Protein AF-A0A183E6C2-F1 (afdb_monomer_lite)

Sequence (93 aa):
LQARRRAERLRLEKESWQIMQNGAVEILFLATKNVNPPLYSAYHWLKEKNAVQVQVVDAFYRAYQIIPDRSHPVMQQLITGGLILSAVKVQQR

Organism: NCBI:txid637853

Foldseek 3Di:
DVVVVVVVVVVVVVVVVVQVVVVQWDKDKDKDQDDDPVLVVVLVVCVVQPWPPWDKDKDWDWDWDDDVPDIDTDPDDDTSIIIITITIRGDDD

pLDDT: mean 77.47, std 9.67, range [52.06, 94.06]

Radius of gyration: 20.0 Å; chains: 1; bounding box: 40×38×49 Å

InterPro domains:
  IPR017423 tRNA (adenine(58)-N(1))-methyltransferase non-catalytic subunit TRM6 [PTHR12945] (38-92)

Structure (mmCIF, N/CA/C/O backbone):
data_AF-A0A183E6C2-F1
#
_entry.id   AF-A0A183E6C2-F1
#
loop_
_atom_site.group_PDB
_atom_site.id
_atom_site.type_symbol
_atom_site.label_atom_id
_atom_site.label_alt_id
_atom_site.label_comp_id
_atom_site.label_asym_id
_atom_site.label_entity_id
_atom_site.label_seq_id
_atom_site.pdbx_PDB_ins_code
_atom_site.Cartn_x
_atom_site.Cartn_y
_atom_site.Cartn_z
_atom_site.occupancy
_atom_site.B_iso_or_equiv
_atom_site.auth_seq_id
_atom_site.auth_comp_id
_atom_site.auth_asym_id
_atom_site.auth_atom_id
_atom_site.pdbx_PDB_model_num
ATOM 1 N N . LEU A 1 1 ? -17.057 -26.237 19.640 1.00 63.59 1 LEU A N 1
ATOM 2 C CA . LEU A 1 1 ? -15.977 -25.241 19.388 1.00 63.59 1 LEU A CA 1
ATOM 3 C C . LEU A 1 1 ? -15.880 -24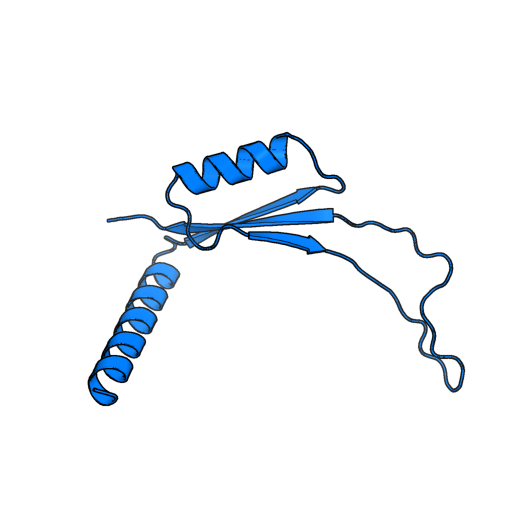.775 17.927 1.00 63.59 1 LEU A C 1
ATOM 5 O O . LEU A 1 1 ? -15.818 -23.574 17.703 1.00 63.59 1 LEU A O 1
ATOM 9 N N . GLN A 1 2 ? -15.892 -25.662 16.922 1.00 70.38 2 GLN A N 1
ATOM 10 C CA . GLN A 1 2 ? -15.836 -25.248 15.503 1.00 70.38 2 GLN A CA 1
ATOM 11 C C . GLN A 1 2 ? -17.079 -24.467 15.031 1.00 70.38 2 GLN A C 1
ATOM 13 O O . GLN A 1 2 ? -16.927 -23.460 14.347 1.00 70.38 2 GLN A O 1
ATOM 18 N N . ALA A 1 3 ? -18.284 -24.860 15.464 1.00 77.31 3 ALA A N 1
ATOM 19 C CA . ALA A 1 3 ? -19.527 -24.156 15.123 1.00 77.31 3 ALA A CA 1
ATOM 20 C C . ALA A 1 3 ? -19.569 -22.706 15.649 1.00 77.31 3 ALA A C 1
ATOM 22 O O . ALA A 1 3 ? -19.951 -21.802 14.913 1.00 77.31 3 ALA A O 1
ATOM 23 N N . ARG A 1 4 ? -19.081 -22.461 16.878 1.00 76.69 4 ARG A N 1
ATOM 24 C CA . ARG A 1 4 ? -18.959 -21.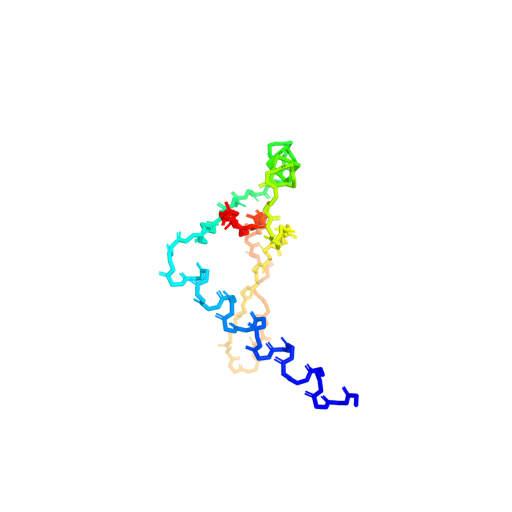105 17.453 1.00 76.69 4 ARG A CA 1
ATOM 25 C C . ARG A 1 4 ? -18.027 -20.210 16.631 1.00 76.69 4 ARG A C 1
ATOM 27 O O . ARG A 1 4 ? -18.426 -19.120 16.253 1.00 76.69 4 ARG A O 1
ATOM 34 N N . ARG A 1 5 ? -16.845 -20.712 16.252 1.00 73.56 5 ARG A N 1
ATOM 35 C CA . ARG A 1 5 ? -15.891 -19.981 15.391 1.00 73.56 5 ARG A CA 1
ATOM 36 C C . ARG A 1 5 ? -16.450 -19.667 14.000 1.00 73.56 5 ARG A C 1
ATOM 38 O O . ARG A 1 5 ? -16.025 -18.710 13.362 1.00 73.56 5 ARG A O 1
ATOM 45 N N . ARG A 1 6 ? -17.371 -20.495 13.502 1.00 77.25 6 ARG A N 1
ATOM 46 C CA . ARG A 1 6 ? -18.043 -20.284 12.213 1.00 77.25 6 ARG A CA 1
ATOM 47 C C . ARG A 1 6 ? -19.115 -19.197 12.320 1.00 77.25 6 ARG A C 1
ATOM 49 O O . ARG A 1 6 ? -19.156 -18.320 11.469 1.00 77.25 6 ARG A O 1
ATOM 56 N N . ALA A 1 7 ? -19.905 -19.217 13.393 1.00 82.50 7 ALA A N 1
ATOM 57 C CA . ALA A 1 7 ? -20.896 -18.181 13.683 1.00 82.50 7 ALA A CA 1
ATOM 58 C C . ALA A 1 7 ? -20.249 -16.808 13.937 1.00 82.50 7 ALA A C 1
ATOM 60 O O . ALA A 1 7 ? -20.754 -15.791 13.474 1.00 82.50 7 ALA A O 1
ATOM 61 N N . GLU A 1 8 ? -19.106 -16.783 14.620 1.00 79.81 8 GLU A N 1
ATOM 62 C CA . GLU A 1 8 ? -18.359 -15.557 14.904 1.00 79.81 8 GLU A CA 1
ATOM 63 C C . GLU A 1 8 ? -17.766 -14.933 13.636 1.00 79.81 8 GLU A C 1
ATOM 65 O O . GLU A 1 8 ? -17.915 -13.734 13.421 1.00 79.81 8 GLU A O 1
ATOM 70 N N . ARG A 1 9 ? -17.210 -15.752 12.731 1.00 71.88 9 ARG A N 1
ATOM 71 C CA . ARG A 1 9 ? -16.769 -15.291 11.403 1.00 71.88 9 ARG A CA 1
ATOM 72 C C . ARG A 1 9 ? -17.900 -14.668 10.597 1.00 71.88 9 ARG A C 1
ATOM 74 O O . ARG A 1 9 ? -17.753 -13.552 10.121 1.00 71.88 9 ARG A O 1
ATOM 81 N N . LEU A 1 10 ? -19.038 -15.355 10.511 1.00 79.88 10 LEU A N 1
ATOM 82 C CA . LEU A 1 10 ? -20.211 -14.856 9.789 1.00 79.88 10 LEU A CA 1
ATOM 83 C C . LEU A 1 10 ? -20.728 -13.535 10.376 1.00 79.88 10 LEU A C 1
ATOM 85 O O . LEU A 1 10 ? -21.187 -12.664 9.639 1.00 79.88 10 LEU A O 1
ATOM 89 N N . ARG A 1 11 ? -20.634 -13.364 11.702 1.00 81.56 11 ARG A N 1
ATOM 90 C CA . ARG A 1 11 ? -20.991 -12.107 12.367 1.00 81.56 11 ARG A CA 1
ATOM 91 C C . ARG A 1 11 ? -20.042 -10.980 11.970 1.00 81.56 11 ARG A C 1
ATOM 93 O O . ARG A 1 11 ? -20.518 -9.927 11.563 1.00 81.56 11 ARG A O 1
ATOM 100 N N . LEU A 1 12 ? -18.734 -11.222 12.050 1.00 75.69 12 LEU A N 1
ATOM 101 C CA . LEU A 1 12 ? -17.701 -10.249 11.687 1.00 75.69 12 LEU A CA 1
ATOM 102 C C . LEU A 1 12 ? -17.770 -9.872 10.203 1.00 75.69 12 LEU A C 1
ATOM 104 O O . LEU A 1 12 ? -17.621 -8.703 9.864 1.00 75.69 12 LEU A O 1
ATOM 108 N N . GLU A 1 13 ? -18.049 -10.830 9.320 1.00 70.06 13 GLU A N 1
ATOM 109 C CA . GLU A 1 13 ? -18.250 -10.586 7.887 1.00 70.06 13 GLU A CA 1
ATOM 110 C C . GLU A 1 13 ? -19.465 -9.687 7.640 1.00 70.06 13 GLU A C 1
ATOM 112 O O . GLU A 1 13 ? -19.375 -8.718 6.889 1.00 70.06 13 GLU A O 1
ATOM 117 N N . LYS A 1 14 ? -20.592 -9.964 8.308 1.00 75.94 14 LYS A N 1
ATOM 118 C CA . LYS A 1 14 ? -21.816 -9.163 8.182 1.00 75.94 14 LYS A CA 1
ATOM 119 C C . LYS A 1 14 ? -21.639 -7.746 8.733 1.00 75.94 14 LYS A C 1
ATOM 121 O O . LYS A 1 14 ? -22.102 -6.791 8.118 1.00 75.94 14 LYS A O 1
ATOM 126 N N . GLU A 1 15 ? -20.960 -7.615 9.867 1.00 71.38 15 GLU A N 1
ATOM 127 C CA . GLU A 1 15 ? -20.618 -6.333 10.491 1.00 71.38 15 GLU A CA 1
ATOM 128 C C . GLU A 1 15 ? -19.686 -5.516 9.584 1.00 71.38 15 GLU A C 1
ATOM 130 O O . GLU A 1 15 ? -19.954 -4.348 9.305 1.00 71.38 15 GLU A O 1
ATOM 135 N N . SER A 1 16 ? -18.672 -6.166 9.009 1.00 61.88 16 SER A N 1
ATOM 136 C CA . SER A 1 16 ? -17.765 -5.553 8.031 1.00 61.88 16 SER A CA 1
ATOM 137 C C . SER A 1 16 ? -18.512 -5.067 6.784 1.00 61.88 16 SER A C 1
ATOM 139 O O . SER A 1 16 ? -18.303 -3.938 6.344 1.00 61.88 16 SER A O 1
ATOM 141 N N . TRP A 1 17 ? -19.437 -5.873 6.249 1.00 62.44 17 TRP A N 1
ATOM 142 C CA . TRP A 1 17 ? -20.279 -5.503 5.103 1.00 62.44 17 TRP A CA 1
ATOM 143 C C . TRP A 1 17 ? -21.173 -4.289 5.376 1.00 62.44 17 TRP A C 1
ATOM 145 O O . TRP A 1 17 ? -21.337 -3.434 4.506 1.00 62.44 17 TRP A O 1
ATOM 155 N N . GLN A 1 18 ? -21.737 -4.184 6.582 1.00 65.38 18 GLN A N 1
ATOM 156 C CA . GLN A 1 18 ? -22.561 -3.034 6.965 1.00 65.38 18 GLN A CA 1
ATOM 157 C C . GLN A 1 18 ? -21.738 -1.751 7.116 1.00 65.38 18 GLN A C 1
ATOM 159 O O . GLN A 1 18 ? -22.195 -0.680 6.720 1.00 65.38 18 GLN A O 1
ATOM 164 N N . ILE A 1 19 ? -20.514 -1.850 7.642 1.00 64.44 19 ILE A N 1
ATOM 165 C CA . ILE A 1 19 ? -19.587 -0.714 7.730 1.00 64.44 19 ILE A CA 1
ATOM 166 C C . ILE A 1 19 ? -19.200 -0.228 6.322 1.00 64.44 19 ILE A C 1
ATOM 168 O O . ILE A 1 19 ? -19.181 0.979 6.082 1.00 64.44 19 ILE A O 1
ATOM 172 N N . MET A 1 20 ? -18.980 -1.151 5.375 1.00 61.78 20 MET A N 1
ATOM 173 C CA . MET A 1 20 ? -18.709 -0.823 3.967 1.00 61.78 20 MET A CA 1
ATOM 174 C C . MET A 1 20 ? -19.899 -0.138 3.274 1.00 61.78 20 MET A C 1
ATOM 176 O O . MET A 1 20 ? -19.706 0.869 2.597 1.00 61.78 20 MET A O 1
ATOM 180 N N . GLN A 1 21 ? -21.129 -0.641 3.449 1.00 62.84 21 GLN A N 1
ATOM 181 C CA . GLN A 1 21 ? -22.329 -0.067 2.814 1.00 62.84 21 GLN A CA 1
ATOM 182 C C . GLN A 1 21 ? -22.687 1.333 3.319 1.00 62.84 21 GLN A C 1
ATOM 184 O O . GLN A 1 21 ? -23.207 2.141 2.555 1.00 62.84 21 GLN A O 1
ATOM 189 N N . ASN A 1 22 ? -22.398 1.636 4.586 1.00 62.88 22 ASN A N 1
ATOM 190 C CA . ASN A 1 22 ? -22.732 2.929 5.185 1.00 62.88 22 ASN A CA 1
ATOM 191 C C . ASN A 1 22 ? -21.789 4.071 4.762 1.00 62.88 22 ASN A C 1
ATOM 193 O O . ASN A 1 22 ? -21.905 5.170 5.296 1.00 62.88 22 ASN A O 1
ATOM 197 N N . GLY A 1 23 ? -20.834 3.830 3.852 1.00 56.66 23 GLY A N 1
ATOM 198 C CA . GLY A 1 23 ? -19.864 4.845 3.421 1.00 56.66 23 GLY A CA 1
ATOM 199 C C . GLY A 1 23 ? -18.884 5.273 4.520 1.00 56.66 23 GLY A C 1
ATOM 200 O O . GLY A 1 23 ? -18.153 6.240 4.348 1.00 56.66 23 GLY A O 1
ATOM 201 N N . ALA A 1 24 ? -18.842 4.545 5.642 1.00 58.44 24 ALA A N 1
ATOM 202 C CA . ALA A 1 24 ? -17.979 4.834 6.788 1.00 58.44 24 ALA A CA 1
ATOM 203 C C . ALA A 1 24 ? -16.515 4.401 6.571 1.00 58.44 24 ALA A C 1
ATOM 205 O O . ALA A 1 24 ? -15.690 4.576 7.469 1.00 58.44 24 ALA A O 1
ATOM 206 N N . VAL A 1 25 ? -16.219 3.816 5.404 1.00 58.31 25 VAL A N 1
ATOM 207 C CA . VAL A 1 25 ? -14.897 3.361 4.964 1.00 58.31 25 VAL A CA 1
ATOM 208 C C . VAL A 1 25 ? -14.355 4.363 3.953 1.00 58.31 25 VAL A C 1
ATOM 210 O O . VAL A 1 25 ? -14.665 4.302 2.766 1.00 58.31 25 VAL A O 1
ATOM 213 N N . GLU A 1 26 ? -13.509 5.272 4.424 1.00 64.25 26 GLU A N 1
ATOM 214 C CA . GLU A 1 26 ? -12.687 6.105 3.547 1.00 64.25 26 GLU A CA 1
ATOM 215 C C . GLU A 1 26 ? -11.329 5.420 3.388 1.00 64.25 26 GLU A C 1
ATOM 217 O O . GLU A 1 26 ? -10.639 5.153 4.380 1.00 64.25 26 GLU A O 1
ATOM 222 N N . ILE A 1 27 ? -10.961 5.105 2.144 1.00 67.06 27 ILE A N 1
ATOM 223 C CA . ILE A 1 27 ? -9.650 4.541 1.827 1.00 67.06 27 ILE A CA 1
ATOM 224 C C . ILE A 1 27 ? -8.723 5.691 1.454 1.00 67.06 27 ILE A C 1
ATOM 226 O O . ILE A 1 27 ? -8.931 6.364 0.444 1.00 67.06 27 ILE A O 1
ATOM 230 N N . LEU A 1 28 ? -7.693 5.916 2.267 1.00 69.19 28 LEU A N 1
ATOM 231 C CA . LEU A 1 28 ? -6.658 6.896 1.957 1.00 69.19 28 LEU A CA 1
ATOM 232 C C . LEU A 1 28 ? -5.524 6.209 1.200 1.00 69.19 28 LEU A C 1
ATOM 234 O O . LEU A 1 28 ? -4.947 5.257 1.718 1.00 69.19 28 LEU A O 1
ATOM 238 N N . PHE A 1 29 ? -5.185 6.719 0.014 1.00 71.94 29 PHE A N 1
ATOM 239 C CA . PHE A 1 29 ? -4.007 6.306 -0.748 1.00 71.94 29 PHE A CA 1
ATOM 240 C C . PHE A 1 29 ? -3.022 7.468 -0.861 1.00 71.94 29 PHE A C 1
ATOM 242 O O . PHE A 1 29 ? -3.344 8.521 -1.409 1.00 71.94 29 PHE A O 1
ATOM 249 N N . LEU A 1 30 ? -1.805 7.262 -0.367 1.00 72.06 30 LEU A N 1
ATOM 250 C CA . LEU A 1 30 ? -0.686 8.189 -0.521 1.00 72.06 30 LEU A CA 1
ATOM 251 C C . LEU A 1 30 ? 0.419 7.482 -1.302 1.00 72.06 30 LEU A C 1
ATOM 253 O O . LEU A 1 30 ? 0.992 6.519 -0.800 1.00 72.06 30 LEU A O 1
ATOM 257 N N . ALA A 1 31 ? 0.709 7.958 -2.514 1.00 75.81 31 ALA A N 1
ATOM 258 C CA . ALA A 1 31 ? 1.766 7.425 -3.369 1.00 75.81 31 ALA A CA 1
ATOM 259 C C . ALA A 1 31 ? 2.935 8.418 -3.457 1.00 75.81 31 ALA A C 1
ATOM 261 O O . ALA A 1 31 ? 2.754 9.569 -3.851 1.00 75.81 31 ALA A O 1
ATOM 262 N N . THR A 1 32 ? 4.143 7.980 -3.102 1.00 76.25 32 THR A N 1
ATOM 263 C CA . THR A 1 32 ? 5.369 8.796 -3.171 1.00 76.25 32 THR A CA 1
ATOM 264 C C . THR A 1 32 ? 6.495 8.016 -3.830 1.00 76.25 32 THR A C 1
ATOM 266 O O . THR A 1 32 ? 6.656 6.834 -3.560 1.00 76.25 32 THR A O 1
ATOM 269 N N . LYS A 1 33 ? 7.314 8.670 -4.663 1.00 73.19 33 LYS A N 1
ATOM 270 C CA . LYS A 1 33 ? 8.453 8.014 -5.333 1.00 73.19 33 LYS A CA 1
ATOM 271 C C . LYS A 1 33 ? 9.571 7.593 -4.370 1.00 73.19 33 LYS A C 1
ATOM 273 O O . LYS A 1 33 ? 10.257 6.620 -4.640 1.00 73.19 33 LYS A O 1
ATOM 278 N N . ASN A 1 34 ? 9.743 8.312 -3.257 1.00 69.94 34 ASN A N 1
ATOM 279 C CA . ASN A 1 34 ? 10.799 8.064 -2.268 1.00 69.94 34 ASN A CA 1
ATOM 280 C C . ASN A 1 34 ? 10.228 7.942 -0.849 1.00 69.94 34 ASN A C 1
ATOM 282 O O . ASN A 1 34 ? 9.159 8.493 -0.556 1.00 69.94 34 ASN A O 1
ATOM 286 N N . VAL A 1 35 ? 10.982 7.273 0.037 1.00 68.06 35 VAL A N 1
ATOM 287 C CA . VAL A 1 35 ? 10.769 7.332 1.492 1.00 68.06 35 VAL A CA 1
ATOM 288 C C . VAL A 1 35 ? 10.945 8.785 1.918 1.00 68.06 35 VAL A C 1
ATOM 290 O O . VAL A 1 35 ? 12.060 9.293 1.986 1.00 68.06 35 VAL A O 1
ATOM 293 N N . ASN A 1 36 ? 9.830 9.462 2.174 1.00 73.56 36 ASN A N 1
ATOM 294 C CA . ASN A 1 36 ? 9.823 10.865 2.556 1.00 73.56 36 ASN A CA 1
ATOM 295 C C . ASN A 1 36 ? 9.258 11.004 3.979 1.00 73.56 36 ASN A C 1
ATOM 297 O O . ASN A 1 36 ? 8.294 10.304 4.311 1.00 73.56 36 ASN A O 1
ATOM 301 N N . PRO A 1 37 ? 9.783 11.930 4.806 1.00 78.75 37 PRO A N 1
ATOM 302 C CA . PRO A 1 37 ? 9.277 12.176 6.159 1.00 78.75 37 PRO A CA 1
ATOM 303 C C . PRO A 1 37 ? 7.745 12.345 6.258 1.00 78.75 37 PRO A C 1
ATOM 305 O O . PRO A 1 37 ? 7.159 11.778 7.178 1.00 78.75 37 PRO A O 1
ATOM 308 N N . PRO A 1 38 ? 7.050 13.003 5.302 1.00 80.88 38 PRO A N 1
ATOM 309 C CA . PRO A 1 38 ? 5.590 13.104 5.313 1.00 80.88 38 PRO A CA 1
ATOM 310 C C . PRO A 1 38 ? 4.851 11.762 5.271 1.00 80.88 38 PRO A C 1
ATOM 312 O O . PRO A 1 38 ? 3.787 11.649 5.872 1.00 80.88 38 PRO A O 1
ATOM 315 N N . LEU A 1 39 ? 5.399 10.738 4.604 1.00 82.69 39 LEU A N 1
ATOM 316 C CA . LEU A 1 39 ? 4.780 9.409 4.556 1.00 82.69 39 LEU A CA 1
ATOM 317 C C . LEU A 1 39 ? 4.800 8.753 5.941 1.00 82.69 39 LEU A C 1
ATOM 319 O O . LEU A 1 39 ? 3.818 8.150 6.368 1.00 82.69 39 LEU A O 1
ATOM 323 N N . TYR A 1 40 ? 5.915 8.911 6.653 1.00 83.94 40 TYR A N 1
ATOM 324 C CA . TYR A 1 40 ? 6.084 8.398 8.007 1.00 83.94 40 TYR A CA 1
ATOM 325 C C . TYR A 1 40 ? 5.178 9.137 8.999 1.00 83.94 40 TYR A C 1
ATOM 327 O O . TYR A 1 40 ? 4.495 8.504 9.802 1.00 83.94 40 TYR A O 1
ATOM 335 N N . SER A 1 41 ? 5.089 10.465 8.890 1.00 85.94 41 SER A N 1
ATOM 336 C CA . SER A 1 41 ? 4.163 11.268 9.696 1.00 85.94 41 SER A CA 1
ATOM 337 C C . SER A 1 41 ? 2.702 10.897 9.432 1.00 85.94 41 SER A C 1
ATOM 339 O O . SER A 1 41 ? 1.929 10.753 10.374 1.00 85.94 41 SER A O 1
ATOM 341 N N . ALA A 1 42 ? 2.322 10.681 8.168 1.00 84.06 42 ALA A N 1
ATOM 342 C CA . ALA A 1 42 ? 0.976 10.241 7.808 1.00 84.06 42 ALA A CA 1
ATOM 343 C C . ALA A 1 42 ? 0.660 8.840 8.355 1.00 84.06 42 ALA A C 1
ATOM 345 O O . ALA A 1 42 ? -0.450 8.608 8.828 1.00 84.06 42 ALA A O 1
ATOM 346 N N . TYR A 1 43 ? 1.629 7.920 8.345 1.00 85.81 43 TYR A N 1
ATOM 347 C CA . TYR A 1 43 ? 1.470 6.595 8.944 1.00 85.81 43 TYR A CA 1
ATOM 348 C C . TYR A 1 43 ? 1.164 6.683 10.446 1.00 85.81 43 TYR A C 1
ATOM 350 O O . TYR A 1 43 ? 0.205 6.063 10.909 1.00 85.81 43 TYR A O 1
ATOM 358 N N . HIS A 1 44 ? 1.931 7.480 11.198 1.00 88.12 44 HIS A N 1
ATOM 359 C CA . HIS A 1 44 ? 1.692 7.678 12.634 1.00 88.12 44 HIS A CA 1
ATOM 360 C C . HIS A 1 44 ? 0.360 8.367 12.906 1.00 88.12 44 HIS A C 1
ATOM 362 O O . HIS A 1 44 ? -0.417 7.889 13.727 1.00 88.12 44 HIS A O 1
ATOM 368 N N . TRP A 1 45 ? 0.036 9.408 12.140 1.00 85.31 45 TRP A N 1
ATOM 369 C CA . TRP A 1 45 ? -1.248 10.094 12.248 1.00 85.31 45 TRP A CA 1
ATOM 370 C C . TRP A 1 45 ? -2.439 9.146 12.015 1.00 85.31 45 TRP A C 1
ATOM 372 O O . TRP A 1 45 ? -3.419 9.183 12.756 1.00 85.31 45 TRP A O 1
ATOM 382 N N . LEU A 1 46 ? -2.352 8.237 11.036 1.00 83.56 46 LEU A N 1
ATOM 383 C CA . LEU A 1 46 ? -3.395 7.231 10.788 1.00 83.56 46 LEU A CA 1
ATOM 384 C C . LEU A 1 46 ? -3.522 6.226 11.939 1.00 83.56 46 LEU A C 1
ATOM 386 O O . LEU A 1 46 ? -4.638 5.831 12.284 1.00 83.56 46 LEU A O 1
ATOM 390 N N . LYS A 1 47 ? -2.401 5.830 12.555 1.00 83.50 47 LYS A N 1
ATOM 391 C CA . LYS A 1 47 ? -2.407 4.957 13.737 1.00 83.50 47 LYS A CA 1
ATOM 392 C C . LYS A 1 47 ? -3.066 5.628 14.941 1.00 83.50 47 LYS A C 1
ATOM 394 O O . LYS A 1 47 ? -3.848 4.977 15.624 1.00 83.50 47 LYS A O 1
ATOM 399 N N . GLU A 1 48 ? -2.811 6.915 15.162 1.00 85.31 48 GLU A N 1
ATOM 400 C CA . GLU A 1 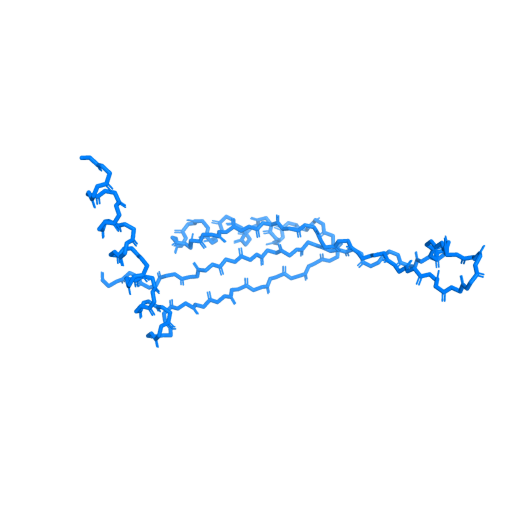48 ? -3.434 7.697 16.239 1.00 85.31 48 GLU A CA 1
ATOM 401 C C . GLU A 1 48 ? -4.945 7.891 16.040 1.00 85.31 48 GLU A C 1
ATOM 403 O O . GLU A 1 48 ? -5.696 8.007 17.006 1.00 85.31 48 GLU A O 1
ATOM 408 N N . LYS A 1 49 ? -5.418 7.913 14.788 1.00 80.81 49 LYS A N 1
ATOM 409 C CA . LYS A 1 49 ? -6.832 8.127 14.434 1.00 80.81 49 LYS A CA 1
ATOM 410 C C . LYS A 1 49 ? -7.673 6.845 14.373 1.00 80.81 49 LYS A C 1
ATOM 412 O O . LYS A 1 49 ? -8.748 6.866 13.777 1.00 80.81 49 LYS A O 1
ATOM 417 N N . ASN A 1 50 ? -7.216 5.747 14.982 1.00 75.19 50 ASN A N 1
ATOM 418 C CA . ASN A 1 50 ? -7.886 4.438 14.967 1.00 75.19 50 ASN A CA 1
ATOM 419 C C . ASN A 1 50 ? -8.177 3.903 13.549 1.00 75.19 50 ASN A C 1
ATOM 421 O O . ASN A 1 50 ? -9.147 3.169 13.344 1.00 75.19 50 ASN A O 1
ATOM 425 N N . ALA A 1 51 ? -7.348 4.247 12.555 1.00 76.88 51 ALA A N 1
ATOM 426 C CA . ALA A 1 51 ? -7.482 3.659 11.230 1.00 76.88 51 ALA A CA 1
ATOM 427 C C . ALA A 1 51 ? -7.122 2.165 11.276 1.00 76.88 51 ALA A C 1
ATOM 429 O O . ALA A 1 51 ? -6.127 1.745 11.878 1.00 76.88 51 ALA A O 1
ATOM 430 N N . VAL A 1 52 ? -7.938 1.352 10.616 1.00 77.94 52 VAL A N 1
ATOM 431 C CA . VAL A 1 52 ? -7.746 -0.092 10.508 1.00 77.94 52 VAL A CA 1
ATOM 432 C C . VAL A 1 52 ? -6.957 -0.384 9.235 1.00 77.94 52 VAL A C 1
ATOM 434 O O . VAL A 1 52 ? -7.010 0.366 8.262 1.00 77.94 52 VAL A O 1
ATOM 437 N N . GLN A 1 53 ? -6.190 -1.476 9.248 1.00 81.62 53 GLN A N 1
ATOM 438 C CA . GLN A 1 53 ? -5.452 -1.945 8.074 1.00 81.62 53 GLN A CA 1
ATOM 439 C C . GLN A 1 53 ? -4.533 -0.862 7.469 1.00 81.62 53 GLN A C 1
ATOM 441 O O . GLN A 1 53 ? -4.519 -0.641 6.266 1.00 81.62 53 GLN A O 1
ATOM 446 N N . VAL A 1 54 ? -3.757 -0.175 8.314 1.00 83.44 54 VAL A N 1
ATOM 447 C CA . VAL A 1 54 ? -2.721 0.766 7.856 1.00 83.44 54 VAL A CA 1
ATOM 448 C C . VAL A 1 54 ? -1.524 -0.023 7.323 1.00 83.44 54 VAL A C 1
ATOM 450 O O . VAL A 1 54 ? -0.889 -0.748 8.093 1.00 83.44 54 VAL A O 1
ATOM 453 N N . GLN A 1 55 ? -1.214 0.111 6.033 1.00 86.56 55 GLN A N 1
ATOM 454 C CA . GLN A 1 55 ? -0.154 -0.637 5.349 1.00 86.56 55 GLN A CA 1
ATOM 455 C C . GLN A 1 55 ? 0.687 0.291 4.476 1.00 86.56 55 GLN A C 1
ATOM 457 O O . GLN A 1 55 ? 0.137 1.100 3.733 1.00 86.56 55 GLN A O 1
ATOM 462 N N . VAL A 1 56 ? 2.009 0.127 4.525 1.00 85.31 56 VAL A N 1
ATOM 463 C CA . VAL A 1 56 ? 2.933 0.714 3.549 1.00 85.31 56 VAL A CA 1
ATOM 464 C C . VAL A 1 56 ? 3.411 -0.406 2.638 1.00 85.31 56 VAL A C 1
ATOM 466 O O . VAL A 1 56 ? 3.936 -1.407 3.121 1.00 85.31 56 VAL A O 1
ATOM 469 N N . VAL A 1 57 ? 3.209 -0.249 1.336 1.00 85.25 57 VAL A N 1
ATOM 470 C CA . VAL A 1 57 ? 3.577 -1.230 0.316 1.00 85.25 57 VAL A CA 1
ATOM 471 C C . VAL A 1 57 ? 4.491 -0.560 -0.693 1.00 85.25 57 VAL A C 1
ATOM 473 O O . VAL A 1 57 ? 4.198 0.539 -1.157 1.00 85.25 57 VAL A O 1
ATOM 476 N N . ASP A 1 58 ? 5.589 -1.220 -1.041 1.00 82.62 58 ASP A N 1
ATOM 477 C CA . ASP A 1 58 ? 6.417 -0.801 -2.166 1.00 82.62 58 ASP A CA 1
ATOM 478 C C . ASP A 1 58 ? 5.830 -1.348 -3.471 1.00 82.62 58 ASP A C 1
ATOM 480 O O . ASP A 1 58 ? 5.597 -2.553 -3.609 1.00 82.62 58 ASP A O 1
ATOM 484 N N . ALA A 1 59 ? 5.545 -0.455 -4.415 1.00 78.69 59 ALA A N 1
ATOM 485 C CA . ALA A 1 59 ? 4.992 -0.793 -5.712 1.00 78.69 59 ALA A CA 1
ATOM 486 C C . ALA A 1 59 ? 6.111 -0.809 -6.759 1.00 78.69 59 ALA A C 1
ATOM 488 O O . ALA A 1 59 ? 6.419 0.200 -7.399 1.00 78.69 59 ALA A O 1
ATOM 489 N N . PHE A 1 60 ? 6.693 -1.992 -6.967 1.00 77.88 60 PHE A N 1
ATOM 490 C CA . PHE A 1 60 ? 7.612 -2.234 -8.074 1.00 77.88 60 PHE A CA 1
ATOM 491 C C . PHE A 1 60 ? 6.874 -2.742 -9.307 1.00 77.88 60 PHE A C 1
ATOM 493 O O . PHE A 1 60 ? 6.114 -3.708 -9.255 1.00 77.88 60 PHE A O 1
ATOM 500 N N . TYR A 1 61 ? 7.170 -2.123 -10.445 1.00 81.06 61 TYR A N 1
ATOM 501 C CA . TYR A 1 61 ? 6.685 -2.551 -11.748 1.00 81.06 61 TYR A CA 1
ATOM 502 C C . TYR A 1 61 ? 7.850 -3.036 -12.613 1.00 81.06 61 TYR A C 1
ATOM 504 O O . TYR A 1 61 ? 8.874 -2.356 -12.719 1.00 81.06 61 TYR A O 1
ATOM 512 N N . ARG A 1 62 ? 7.690 -4.194 -13.263 1.00 84.50 62 ARG A N 1
ATOM 513 C CA . ARG A 1 62 ? 8.657 -4.742 -14.222 1.00 84.50 62 ARG A CA 1
ATOM 514 C C . ARG A 1 62 ? 7.944 -5.174 -15.498 1.00 84.50 62 ARG A C 1
ATOM 516 O O . ARG A 1 62 ? 7.098 -6.061 -15.467 1.00 84.50 62 ARG A O 1
ATOM 523 N N . ALA A 1 63 ? 8.311 -4.558 -16.612 1.00 88.06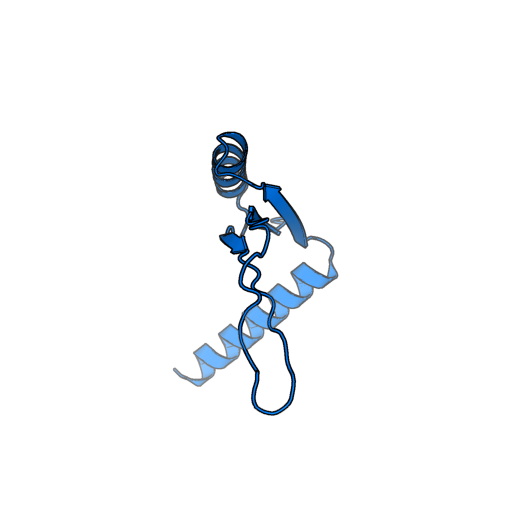 63 ALA A N 1
ATOM 524 C CA . ALA A 1 63 ? 7.803 -4.873 -17.934 1.00 88.06 63 ALA A CA 1
ATOM 525 C C . ALA A 1 63 ? 8.588 -6.029 -18.567 1.00 88.06 63 ALA A C 1
ATOM 527 O O . ALA A 1 63 ? 9.807 -6.153 -18.401 1.00 88.06 63 ALA A O 1
ATOM 528 N N . TYR A 1 64 ? 7.875 -6.844 -19.339 1.00 91.69 64 TYR A N 1
ATOM 529 C CA . TYR A 1 64 ? 8.419 -7.973 -20.086 1.00 91.69 64 TYR A CA 1
ATOM 530 C C . TYR A 1 64 ? 8.138 -7.796 -21.574 1.00 91.69 64 TYR A C 1
ATOM 532 O O . TYR A 1 64 ? 7.052 -7.375 -21.967 1.00 91.69 64 TYR A O 1
ATOM 540 N N . GLN A 1 65 ? 9.121 -8.145 -22.393 1.00 91.31 65 GLN A N 1
ATOM 541 C CA . GLN A 1 65 ? 8.967 -8.299 -23.829 1.00 91.31 65 GLN A CA 1
ATOM 542 C C . GLN A 1 65 ? 8.582 -9.752 -24.108 1.00 91.31 65 GLN A C 1
ATOM 544 O O . GLN A 1 65 ? 9.298 -10.661 -23.694 1.00 91.31 65 GLN A O 1
ATOM 549 N N . ILE A 1 66 ? 7.447 -9.966 -24.778 1.00 93.75 66 ILE A N 1
ATOM 550 C CA . ILE A 1 66 ? 6.913 -11.301 -25.074 1.00 93.75 66 ILE A CA 1
ATOM 551 C C . ILE A 1 66 ? 6.905 -11.487 -26.591 1.00 93.75 66 ILE A C 1
ATOM 553 O O . ILE A 1 66 ? 6.052 -10.952 -27.294 1.00 93.75 66 ILE A O 1
ATOM 557 N N . ILE A 1 67 ? 7.899 -12.221 -27.086 1.00 92.69 67 ILE A N 1
ATOM 558 C CA . ILE A 1 67 ? 8.071 -12.631 -28.486 1.00 92.69 67 ILE A CA 1
ATOM 559 C C . ILE A 1 67 ? 8.475 -14.118 -28.464 1.00 92.69 67 ILE A C 1
ATOM 561 O O . ILE A 1 67 ? 9.167 -14.519 -27.515 1.00 92.69 67 ILE A O 1
ATOM 565 N N . PRO A 1 68 ? 8.073 -14.944 -29.454 1.00 93.88 68 PRO A N 1
ATOM 566 C CA . PRO A 1 68 ? 8.527 -16.332 -29.554 1.00 93.88 68 PRO A CA 1
ATOM 567 C C . PRO A 1 68 ? 10.055 -16.449 -29.420 1.00 93.88 68 PRO A C 1
ATOM 569 O O . PRO A 1 68 ? 10.791 -15.659 -30.010 1.00 93.88 68 PRO A O 1
ATOM 572 N N . ASP A 1 69 ? 10.515 -17.379 -28.579 1.00 91.75 69 ASP A N 1
ATOM 573 C CA . ASP A 1 69 ? 11.925 -17.658 -28.240 1.00 91.75 69 ASP A CA 1
ATOM 574 C C . ASP A 1 69 ? 12.752 -16.499 -27.644 1.00 91.75 69 ASP A C 1
ATOM 576 O O . ASP A 1 69 ? 13.945 -16.654 -27.382 1.00 91.75 69 ASP A O 1
ATOM 580 N N . ARG A 1 70 ? 12.148 -15.330 -27.384 1.00 88.56 70 ARG A N 1
ATOM 581 C CA . ARG A 1 70 ? 12.838 -14.138 -26.848 1.00 88.56 70 ARG A CA 1
ATOM 582 C C . ARG A 1 70 ? 12.027 -13.423 -25.772 1.00 88.56 70 ARG A C 1
ATOM 584 O O . ARG A 1 70 ? 11.875 -12.204 -25.796 1.00 88.56 70 ARG A O 1
ATOM 591 N N . SER A 1 71 ? 11.498 -14.186 -24.820 1.00 94.06 71 SER A N 1
ATOM 592 C CA . SER A 1 71 ? 10.780 -13.621 -23.677 1.00 94.06 71 SER A CA 1
ATOM 593 C C . SER A 1 71 ? 11.750 -13.220 -22.567 1.00 94.06 71 SER A C 1
ATOM 595 O O . SER A 1 71 ? 12.366 -14.077 -21.937 1.00 94.06 71 SER A O 1
ATOM 597 N N . HIS A 1 72 ? 11.901 -11.916 -22.327 1.00 90.12 72 HIS A N 1
ATOM 598 C CA . HIS A 1 72 ? 12.781 -11.389 -21.282 1.00 90.12 72 HIS A CA 1
ATOM 599 C C . HIS A 1 72 ? 12.272 -10.050 -20.720 1.00 90.12 72 HIS A C 1
ATOM 601 O O . HIS A 1 72 ? 11.500 -9.349 -21.377 1.00 90.12 72 HIS A O 1
ATOM 607 N N . PRO A 1 73 ? 12.699 -9.649 -19.507 1.00 90.19 73 PRO A N 1
ATOM 608 C CA . PRO A 1 73 ? 12.432 -8.309 -18.998 1.00 90.19 73 PRO A CA 1
ATOM 609 C C . PRO A 1 73 ? 13.020 -7.225 -19.904 1.00 90.19 73 PRO A C 1
ATOM 611 O O . PRO A 1 73 ? 14.067 -7.425 -20.525 1.00 90.19 73 PRO A O 1
ATOM 614 N N . VAL A 1 74 ? 12.396 -6.051 -19.930 1.00 89.88 74 VAL A N 1
ATOM 615 C CA . VAL A 1 74 ? 12.968 -4.880 -20.610 1.00 89.88 74 VAL A CA 1
ATOM 616 C C . VAL A 1 74 ? 14.254 -4.456 -19.882 1.00 89.88 74 VAL A C 1
ATOM 618 O O . VAL A 1 74 ? 14.228 -4.194 -18.681 1.00 89.88 74 VAL A O 1
ATOM 621 N N . MET A 1 75 ? 15.387 -4.414 -20.593 1.00 80.94 75 MET A N 1
ATOM 622 C CA . MET A 1 75 ? 16.720 -4.253 -19.978 1.00 80.94 75 MET A CA 1
ATOM 623 C C . MET A 1 75 ? 17.046 -2.817 -19.539 1.00 80.94 75 MET A C 1
ATOM 625 O O . MET A 1 75 ? 17.826 -2.625 -18.614 1.00 80.94 75 MET A O 1
ATOM 629 N N . GLN A 1 76 ? 16.432 -1.807 -20.157 1.00 84.81 76 GLN A N 1
ATOM 630 C CA . GLN A 1 76 ? 16.600 -0.391 -19.801 1.00 84.81 76 GLN A CA 1
ATOM 631 C C . GLN A 1 76 ? 15.261 0.227 -19.398 1.00 84.81 76 GLN A C 1
ATOM 633 O O . GLN A 1 76 ? 14.765 1.163 -20.020 1.00 84.81 76 GLN A O 1
ATOM 638 N N . GLN A 1 77 ? 14.635 -0.332 -18.364 1.00 83.19 77 GLN A N 1
ATOM 639 C CA . GLN A 1 77 ? 13.410 0.244 -17.828 1.00 83.19 77 GLN A CA 1
ATOM 640 C C . GLN A 1 77 ? 13.731 1.385 -16.857 1.00 83.19 77 GLN A C 1
ATOM 642 O O . GLN A 1 77 ? 14.492 1.205 -15.906 1.00 83.19 77 GLN A O 1
ATOM 647 N N . LEU A 1 78 ? 13.084 2.538 -17.047 1.00 80.50 78 LEU A N 1
ATOM 648 C CA . LEU A 1 78 ? 13.060 3.582 -16.028 1.00 80.50 78 LEU A CA 1
ATOM 649 C C . LEU A 1 78 ? 12.336 3.050 -14.785 1.00 80.50 78 LEU A C 1
ATOM 651 O O . LEU A 1 78 ? 11.143 2.736 -14.828 1.00 80.50 78 LEU A O 1
ATOM 655 N N . ILE A 1 79 ? 13.050 2.966 -13.665 1.00 70.44 79 ILE A N 1
ATOM 656 C CA . ILE A 1 79 ? 12.452 2.580 -12.390 1.00 70.44 79 ILE A CA 1
ATOM 657 C C . ILE A 1 79 ? 11.675 3.784 -11.858 1.00 70.44 79 ILE A C 1
ATOM 659 O O . ILE A 1 79 ? 12.241 4.708 -11.281 1.00 70.44 79 ILE A O 1
ATOM 663 N N . THR A 1 80 ? 10.360 3.774 -12.064 1.00 67.38 80 THR A N 1
ATOM 664 C CA . THR A 1 80 ? 9.433 4.648 -11.335 1.00 67.38 80 THR A CA 1
ATOM 665 C C . THR A 1 80 ? 8.799 3.821 -10.225 1.00 67.38 80 THR A C 1
ATOM 667 O O . THR A 1 80 ? 7.653 3.400 -10.332 1.00 67.38 80 THR A O 1
ATOM 670 N N . GLY A 1 81 ? 9.603 3.498 -9.209 1.00 70.69 81 GLY A N 1
ATOM 671 C CA . GLY A 1 81 ? 9.115 2.883 -7.977 1.00 70.69 81 GL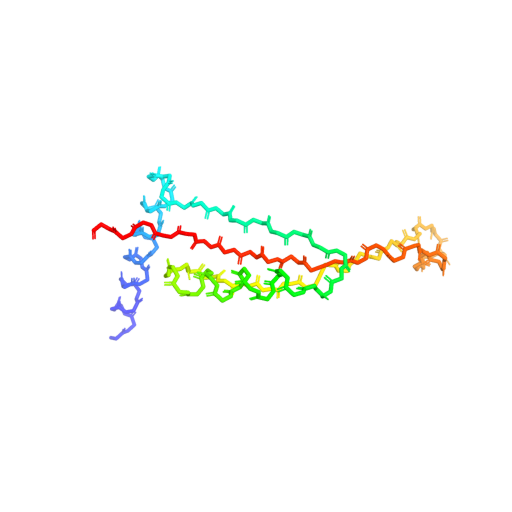Y A CA 1
ATOM 672 C C . GLY A 1 81 ? 8.426 3.915 -7.087 1.00 70.69 81 GLY A C 1
ATOM 673 O O . GLY A 1 81 ? 8.560 5.127 -7.298 1.00 70.69 81 GLY A O 1
ATOM 674 N N . GLY A 1 82 ? 7.680 3.432 -6.101 1.00 79.44 82 GLY A N 1
ATOM 675 C CA . GLY A 1 82 ? 7.066 4.294 -5.109 1.00 79.44 82 GLY A CA 1
ATOM 676 C C . GLY A 1 82 ? 6.394 3.521 -3.987 1.00 79.44 82 GLY A C 1
ATOM 677 O O . GLY A 1 82 ? 5.980 2.377 -4.141 1.00 79.44 82 GLY A O 1
ATOM 678 N N . LEU A 1 83 ? 6.266 4.186 -2.849 1.00 84.00 83 LEU A N 1
ATOM 679 C CA . LEU A 1 83 ? 5.595 3.666 -1.674 1.00 84.00 83 LEU A CA 1
ATOM 680 C C . LEU A 1 83 ? 4.139 4.095 -1.698 1.00 84.00 83 LEU A C 1
ATOM 682 O O . LEU A 1 83 ? 3.836 5.270 -1.916 1.00 84.00 83 LEU A O 1
ATOM 686 N N . ILE A 1 84 ? 3.264 3.141 -1.418 1.00 84.62 84 ILE A N 1
ATOM 687 C CA . ILE A 1 84 ? 1.836 3.332 -1.236 1.00 84.62 84 ILE A CA 1
ATOM 688 C C . ILE A 1 84 ? 1.536 3.153 0.247 1.00 84.62 84 ILE A C 1
ATOM 690 O O . ILE A 1 84 ? 1.684 2.058 0.783 1.00 84.62 84 ILE A O 1
ATOM 694 N N . LEU A 1 85 ? 1.091 4.215 0.912 1.00 84.56 85 LEU A N 1
ATOM 695 C CA . LEU A 1 85 ? 0.451 4.120 2.219 1.00 84.56 85 LEU A CA 1
ATOM 696 C C . LEU A 1 85 ? -1.060 4.015 2.004 1.00 84.56 85 LEU A C 1
ATOM 698 O O . LEU A 1 85 ? -1.667 4.896 1.395 1.00 84.56 85 LEU A O 1
ATOM 702 N N . SER A 1 86 ? -1.633 2.921 2.497 1.00 84.69 86 SER A N 1
ATOM 703 C CA . SER A 1 86 ? -3.064 2.632 2.476 1.00 84.69 86 SER A CA 1
ATOM 704 C C . SER A 1 86 ? -3.596 2.498 3.896 1.00 84.69 86 SER A C 1
ATOM 706 O O . SER A 1 86 ? -2.902 1.990 4.779 1.00 84.69 86 SER A O 1
ATOM 708 N N . ALA A 1 87 ? -4.813 2.972 4.132 1.00 82.62 87 ALA A N 1
ATOM 709 C CA . ALA A 1 87 ? -5.508 2.780 5.397 1.00 82.62 87 ALA A CA 1
ATOM 710 C C . ALA A 1 87 ? -7.017 2.855 5.206 1.00 82.62 87 ALA A C 1
ATOM 712 O O . ALA A 1 87 ? -7.503 3.569 4.328 1.00 82.62 87 ALA A O 1
ATOM 713 N N . VAL A 1 88 ? -7.739 2.153 6.075 1.00 81.38 88 VAL A N 1
ATOM 714 C CA . VAL A 1 88 ? -9.195 2.194 6.152 1.00 81.38 88 VAL A CA 1
ATOM 715 C C . VAL A 1 88 ? -9.588 2.990 7.386 1.00 81.38 88 VAL A C 1
ATOM 717 O O . VAL A 1 88 ? -9.377 2.558 8.521 1.00 81.38 88 VAL A O 1
ATOM 720 N N . LYS A 1 89 ? -10.177 4.165 7.179 1.00 73.25 89 LYS A N 1
ATOM 721 C CA . LYS A 1 89 ? -10.834 4.889 8.266 1.00 73.25 89 LYS A CA 1
ATOM 722 C C . LYS A 1 89 ? -12.109 4.140 8.638 1.00 73.25 89 LYS A C 1
ATOM 724 O O . LYS A 1 89 ? -12.873 3.768 7.756 1.00 73.25 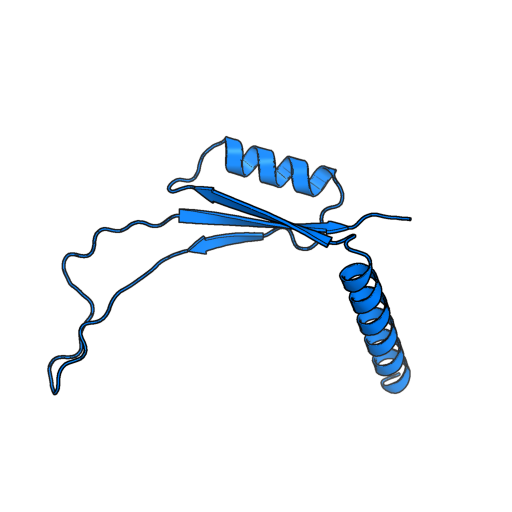89 LYS A O 1
ATOM 729 N N . VAL A 1 90 ? -12.328 3.928 9.931 1.00 70.44 90 VAL A N 1
ATOM 730 C CA . VAL A 1 90 ? -13.559 3.328 10.452 1.00 70.44 90 VAL A CA 1
ATOM 731 C C . VAL A 1 90 ? -14.206 4.341 11.378 1.00 70.44 90 VAL A C 1
ATOM 733 O O . VAL A 1 90 ? -13.606 4.759 12.368 1.00 70.44 90 VAL A O 1
ATOM 736 N N . GLN A 1 91 ? -15.423 4.765 11.052 1.00 65.56 91 GLN A N 1
ATOM 737 C CA . GLN A 1 91 ? -16.195 5.635 11.929 1.00 65.56 91 GLN A CA 1
ATOM 738 C C . GLN A 1 91 ? -16.767 4.792 13.078 1.00 65.56 91 GLN A C 1
ATOM 740 O O . GLN A 1 91 ? -17.657 3.967 12.869 1.00 65.56 91 GLN A O 1
ATOM 745 N N . GLN A 1 92 ? -16.219 4.957 14.285 1.00 58.88 92 GLN A N 1
ATOM 746 C CA . GLN A 1 92 ? -16.801 4.363 15.489 1.00 58.88 92 GLN A CA 1
ATOM 747 C C . GLN A 1 92 ? -18.100 5.112 15.822 1.00 58.88 92 GLN A C 1
ATOM 749 O O . GLN A 1 92 ? -18.096 6.340 15.916 1.00 58.88 92 GLN A O 1
ATOM 754 N N . ARG A 1 93 ? -19.204 4.362 15.913 1.00 52.06 93 ARG A N 1
ATOM 755 C CA . ARG A 1 93 ? -20.480 4.833 16.467 1.00 52.06 93 ARG A CA 1
ATOM 756 C C . ARG A 1 93 ? -20.389 4.990 17.976 1.00 52.06 93 ARG A C 1
ATOM 758 O O . ARG A 1 93 ? -19.692 4.155 18.593 1.00 52.06 93 ARG A O 1
#

Secondary structure (DSSP, 8-state):
-HHHHHHHHHHHHHHHHHHHHTT-EEEEEEEESS--HHHHHHHHHHHHTT-EEEEEEEE----EE--TT--EE-TT-----EEEEEEEEE---